Protein AF-H8ZWS4-F1 (afdb_monomer_lite)

Radius of gyration: 19.69 Å; chains: 1; bounding box: 41×41×50 Å

pLDDT: mean 82.97, std 12.97, range [51.06, 94.19]

Sequence (80 aa):
RRLSRDPQIGEKIINSIAPSIYGHEEVKTALALALFGGQPKEVSKPASAGEKRQTVAHRIRGDINLLILGDPGTAKSQFL

InterPro domains:
  IPR001208 MCM domain [PF00493] (2-80)
  IPR001208 MCM domain [PS50051] (9-80)
  IPR027417 P-loop containing nucleoside triphosphate hydrolase [G3DSA:3.40.50.300] (1-80)
  IPR027417 P-loop containing nucleoside triphosphate hydrolase [SSF52540] (9-79)
  IPR031327 Mini-chromosome maintenance protein [PTHR11630] (2-80)

Structure (mmCIF, N/CA/C/O backbone):
data_A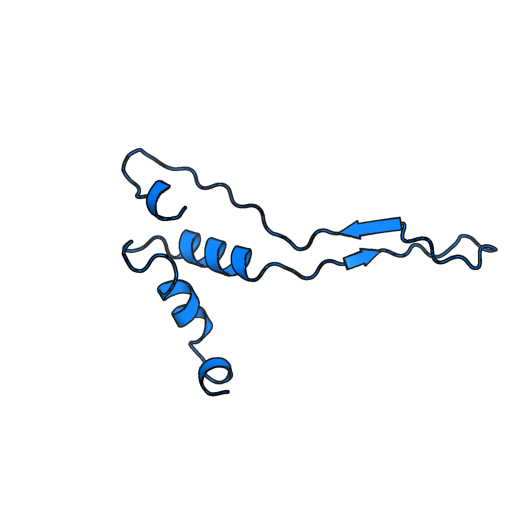F-H8ZWS4-F1
#
_entry.id   AF-H8ZWS4-F1
#
loop_
_atom_site.group_PDB
_atom_site.id
_atom_site.type_symbol
_atom_site.label_atom_id
_atom_site.label_alt_id
_atom_site.label_comp_id
_atom_site.label_asym_id
_atom_site.label_entity_id
_atom_site.label_seq_id
_atom_site.pdbx_PDB_ins_code
_atom_site.Cartn_x
_atom_site.Cartn_y
_atom_site.Cartn_z
_atom_site.occupancy
_atom_site.B_iso_or_equiv
_atom_site.auth_seq_id
_atom_site.auth_comp_id
_atom_site.auth_asym_id
_atom_site.auth_atom_id
_atom_site.pdbx_PDB_model_num
ATOM 1 N N . ARG A 1 1 ? 4.438 -21.317 5.707 1.00 63.62 1 ARG A N 1
ATOM 2 C CA . ARG A 1 1 ? 3.566 -21.888 4.642 1.00 63.62 1 ARG A CA 1
ATOM 3 C C . ARG A 1 1 ? 2.060 -21.722 4.891 1.00 63.62 1 ARG A C 1
ATOM 5 O O . ARG A 1 1 ? 1.309 -21.911 3.947 1.00 63.62 1 ARG A O 1
ATOM 12 N N . ARG A 1 2 ? 1.596 -21.379 6.107 1.00 83.50 2 ARG A N 1
ATOM 13 C CA . ARG A 1 2 ? 0.162 -21.150 6.378 1.00 83.50 2 ARG A CA 1
ATOM 14 C C . ARG A 1 2 ? -0.374 -19.890 5.680 1.00 83.50 2 ARG A C 1
ATOM 16 O O . ARG A 1 2 ? -1.359 -19.983 4.971 1.00 83.50 2 ARG A O 1
ATOM 23 N N . LEU A 1 3 ? 0.338 -18.766 5.802 1.00 83.81 3 LEU A N 1
ATOM 24 C CA . LEU A 1 3 ? -0.047 -17.480 5.198 1.00 83.81 3 LEU A CA 1
ATOM 25 C C . LEU A 1 3 ? -0.052 -17.500 3.661 1.00 83.81 3 LEU A C 1
ATOM 27 O O . LEU A 1 3 ? -0.977 -17.002 3.045 1.00 83.81 3 LEU A O 1
ATOM 31 N N . SER A 1 4 ? 0.929 -18.152 3.031 1.00 87.06 4 SER A N 1
ATOM 32 C CA . SER A 1 4 ? 1.013 -18.256 1.564 1.00 87.06 4 SER A CA 1
ATOM 33 C C . SER A 1 4 ? -0.092 -19.107 0.923 1.00 87.06 4 SER A C 1
ATOM 35 O O . SER A 1 4 ? -0.204 -19.133 -0.294 1.00 87.06 4 SER A O 1
ATOM 37 N N . ARG A 1 5 ? -0.833 -19.886 1.720 1.00 91.25 5 ARG A N 1
ATOM 38 C CA . ARG A 1 5 ? -1.946 -20.739 1.268 1.00 91.25 5 ARG A CA 1
ATOM 39 C C . ARG A 1 5 ? -3.307 -20.139 1.610 1.00 91.25 5 ARG A C 1
ATOM 41 O O . ARG A 1 5 ? -4.327 -20.754 1.326 1.00 91.25 5 ARG A O 1
ATOM 48 N N . ASP A 1 6 ? -3.309 -18.993 2.277 1.00 92.75 6 ASP A N 1
ATOM 49 C CA . ASP A 1 6 ? -4.522 -18.317 2.685 1.00 92.75 6 ASP A CA 1
ATOM 50 C C . ASP A 1 6 ? -5.090 -17.545 1.483 1.00 92.75 6 ASP A C 1
ATOM 52 O O . ASP A 1 6 ? -4.388 -16.687 0.941 1.00 92.75 6 ASP A O 1
ATOM 56 N N . PRO A 1 7 ? -6.328 -17.830 1.042 1.00 92.00 7 PRO A N 1
ATOM 57 C CA . PRO A 1 7 ? -6.925 -17.139 -0.099 1.00 92.00 7 PRO A CA 1
ATOM 58 C C . PRO A 1 7 ? -7.125 -15.638 0.158 1.00 92.00 7 PRO A C 1
ATOM 60 O O . PRO A 1 7 ? -7.181 -14.868 -0.794 1.00 92.00 7 PRO A O 1
ATOM 63 N N . GLN A 1 8 ? -7.171 -15.206 1.423 1.00 93.00 8 GLN A N 1
ATOM 64 C CA . GLN A 1 8 ? -7.348 -13.805 1.815 1.00 93.00 8 GLN A CA 1
ATOM 65 C C . GLN A 1 8 ? -6.035 -13.128 2.230 1.00 93.00 8 GLN A C 1
ATOM 67 O O . GLN A 1 8 ? -6.043 -12.105 2.915 1.00 93.00 8 GLN A O 1
ATOM 72 N N . ILE A 1 9 ? -4.879 -13.688 1.858 1.00 93.19 9 ILE A N 1
ATOM 73 C CA . ILE A 1 9 ? -3.584 -13.139 2.276 1.00 93.19 9 ILE A CA 1
ATOM 74 C C . ILE A 1 9 ? -3.381 -11.688 1.817 1.00 93.19 9 ILE A C 1
ATOM 76 O O . ILE A 1 9 ? -2.834 -10.891 2.575 1.00 93.19 9 ILE A O 1
ATOM 80 N N . GLY A 1 10 ? -3.867 -11.332 0.622 1.00 90.31 10 GLY A N 1
ATOM 81 C CA . GLY A 1 10 ? -3.777 -9.971 0.088 1.00 90.31 10 GLY A CA 1
ATOM 82 C C . GLY A 1 10 ? -4.512 -8.961 0.967 1.00 90.31 10 GLY A C 1
ATOM 83 O O . GLY A 1 10 ? -3.905 -8.006 1.444 1.00 90.31 10 GLY A O 1
ATOM 84 N N . GLU A 1 11 ? -5.785 -9.227 1.269 1.00 91.31 11 GLU A N 1
ATOM 85 C CA . GLU A 1 11 ? -6.596 -8.388 2.162 1.00 91.31 11 GLU A CA 1
ATOM 86 C C . GLU A 1 11 ? -5.988 -8.292 3.562 1.00 91.31 11 GLU A C 1
ATOM 88 O O . GLU A 1 11 ? -5.956 -7.220 4.157 1.00 91.31 11 GLU A O 1
ATOM 93 N N . LYS A 1 12 ? -5.456 -9.396 4.098 1.00 92.19 12 LYS A N 1
ATOM 94 C CA . LYS A 1 12 ? -4.803 -9.397 5.416 1.00 92.19 12 LYS A CA 1
ATOM 95 C C . LYS A 1 12 ? -3.566 -8.510 5.452 1.00 92.19 12 LYS A C 1
ATOM 97 O O . LYS A 1 12 ? -3.340 -7.843 6.458 1.00 92.19 12 LYS A O 1
ATOM 102 N N . ILE A 1 13 ? -2.782 -8.490 4.376 1.00 92.62 13 ILE A N 1
ATOM 103 C CA . ILE A 1 13 ? -1.622 -7.604 4.270 1.00 92.62 13 ILE A CA 1
ATOM 104 C C . ILE A 1 13 ? -2.085 -6.149 4.185 1.00 92.62 13 ILE A C 1
ATOM 106 O O . ILE A 1 13 ? -1.605 -5.331 4.961 1.00 92.62 13 ILE A O 1
ATOM 110 N N . ILE A 1 14 ? -3.052 -5.831 3.323 1.00 92.81 14 ILE A N 1
ATOM 111 C CA . ILE A 1 14 ? -3.579 -4.464 3.163 1.00 92.81 14 ILE A CA 1
ATOM 112 C C . ILE A 1 14 ? -4.135 -3.934 4.492 1.00 92.81 14 ILE A C 1
ATOM 114 O O . ILE A 1 14 ? -3.741 -2.859 4.939 1.00 92.81 14 ILE A O 1
ATOM 118 N N . ASN A 1 15 ? -4.950 -4.733 5.183 1.00 91.12 15 ASN A N 1
ATOM 119 C CA . ASN A 1 15 ? -5.523 -4.384 6.485 1.00 91.12 15 ASN A CA 1
ATOM 120 C C . ASN A 1 15 ? -4.477 -4.240 7.600 1.00 91.12 15 ASN A C 1
ATOM 122 O O . ASN A 1 15 ? -4.738 -3.589 8.611 1.00 91.12 15 ASN A O 1
ATOM 126 N N . SER A 1 16 ? -3.298 -4.847 7.438 1.00 91.31 16 SER A N 1
ATOM 127 C CA . SER A 1 16 ? -2.186 -4.689 8.379 1.00 91.31 16 SER A CA 1
ATOM 128 C C . SER A 1 16 ? -1.392 -3.393 8.177 1.00 91.31 16 SER A C 1
ATOM 130 O O . SER A 1 16 ? -0.628 -3.015 9.064 1.00 91.31 16 SER A O 1
ATOM 132 N N . ILE A 1 17 ? -1.576 -2.691 7.052 1.00 91.00 17 ILE A N 1
ATOM 133 C CA . ILE A 1 17 ? -0.946 -1.393 6.795 1.00 91.00 17 ILE A CA 1
ATOM 134 C C . ILE A 1 17 ? -1.756 -0.286 7.475 1.00 91.00 17 ILE A C 1
ATOM 136 O O . ILE A 1 17 ? -2.945 -0.120 7.208 1.00 91.00 17 ILE A O 1
ATOM 140 N N . ALA A 1 18 ? -1.090 0.490 8.335 1.00 89.56 18 ALA A N 1
ATOM 141 C CA . ALA A 1 18 ? -1.682 1.592 9.100 1.00 89.56 18 ALA A CA 1
ATOM 142 C C . ALA A 1 18 ? -3.025 1.207 9.772 1.00 89.56 18 ALA A C 1
ATOM 144 O O . ALA A 1 18 ? -4.067 1.802 9.478 1.00 89.56 18 ALA A O 1
ATOM 145 N N . PRO A 1 19 ? -3.029 0.209 10.681 1.00 89.19 19 PRO A N 1
ATOM 146 C CA . PRO A 1 19 ? -4.258 -0.332 11.271 1.00 89.19 19 PRO A CA 1
ATOM 147 C C . PRO A 1 19 ? -5.001 0.675 12.164 1.00 89.19 19 PRO A C 1
ATOM 149 O O . PRO A 1 19 ? -6.182 0.497 12.443 1.00 89.19 19 PRO A O 1
ATOM 152 N N . SER A 1 20 ? -4.326 1.738 12.608 1.00 88.06 20 SER A N 1
ATOM 153 C CA . SER A 1 20 ? -4.917 2.846 13.365 1.00 88.06 20 SER A CA 1
ATOM 154 C C . SER A 1 20 ? -5.782 3.778 12.513 1.00 88.06 20 SER A C 1
ATOM 156 O O . SER A 1 20 ? -6.546 4.566 13.069 1.00 88.06 20 SER A O 1
ATOM 158 N N . ILE A 1 21 ? -5.675 3.712 11.182 1.00 86.69 21 ILE A N 1
ATOM 159 C CA . ILE A 1 21 ? -6.404 4.585 10.264 1.00 86.69 21 ILE A CA 1
ATOM 160 C C . ILE A 1 21 ? -7.568 3.805 9.663 1.00 86.69 21 ILE A C 1
ATOM 162 O O . ILE A 1 21 ? -7.379 2.778 9.009 1.00 86.69 21 ILE A O 1
ATOM 166 N N . TYR A 1 22 ? -8.786 4.291 9.881 1.00 85.88 22 TYR A N 1
ATOM 167 C CA . TYR A 1 22 ? -9.987 3.690 9.311 1.00 85.88 22 TYR A CA 1
ATOM 168 C C . TYR A 1 22 ? -10.148 4.065 7.830 1.00 85.88 22 TYR A C 1
ATOM 170 O O . TYR A 1 22 ? -9.963 5.221 7.450 1.00 85.88 22 TYR A O 1
ATOM 178 N N . GLY A 1 23 ? -10.526 3.089 7.001 1.00 87.88 23 GLY A N 1
ATOM 179 C CA . GLY A 1 23 ? -10.741 3.274 5.566 1.00 87.88 23 GLY A CA 1
ATOM 180 C C . GLY A 1 23 ? -9.452 3.470 4.762 1.00 87.88 23 GLY A C 1
ATOM 18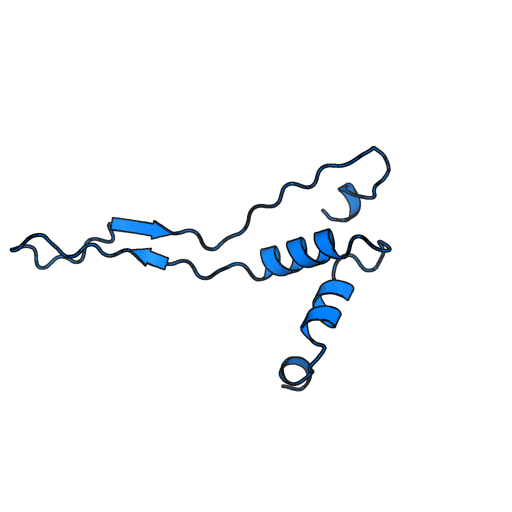1 O O . GLY A 1 23 ? -8.395 2.942 5.112 1.00 87.88 23 GLY A O 1
ATOM 182 N N . HIS A 1 24 ? -9.562 4.234 3.666 1.00 89.50 24 HIS A N 1
ATOM 183 C CA . HIS A 1 24 ? -8.484 4.490 2.699 1.00 89.50 24 HIS A CA 1
ATOM 184 C C . HIS A 1 24 ? -7.839 3.211 2.130 1.00 89.50 24 HIS A C 1
ATOM 186 O O . HIS A 1 24 ? -6.620 3.140 1.962 1.00 89.50 24 HIS A O 1
ATOM 192 N N . GLU A 1 25 ? -8.661 2.212 1.798 1.00 90.44 25 GLU A N 1
ATOM 193 C CA . GLU A 1 25 ? -8.207 0.908 1.290 1.00 90.44 25 GLU A CA 1
ATOM 194 C C . GLU A 1 25 ? -7.305 1.028 0.055 1.00 90.44 25 GLU A C 1
ATOM 196 O O . GLU A 1 25 ? -6.313 0.313 -0.072 1.00 90.44 25 GLU A O 1
ATOM 201 N N . GLU A 1 26 ? -7.581 1.991 -0.823 1.00 90.19 26 GLU A N 1
ATOM 202 C CA . GLU A 1 26 ? -6.768 2.264 -2.012 1.00 90.19 26 GLU A CA 1
ATOM 203 C C . GLU A 1 26 ? -5.361 2.759 -1.648 1.00 90.19 26 GLU A C 1
ATOM 205 O O . GLU A 1 26 ? -4.372 2.303 -2.223 1.00 90.19 26 GLU A O 1
ATOM 210 N N . VAL A 1 27 ? -5.249 3.636 -0.644 1.00 92.06 27 VAL A N 1
ATOM 211 C CA . VAL A 1 27 ? -3.962 4.161 -0.159 1.00 92.06 27 VAL A CA 1
ATOM 212 C C . VAL A 1 27 ? -3.165 3.053 0.526 1.00 92.06 27 VAL A C 1
ATOM 214 O O . VAL A 1 27 ? -1.977 2.890 0.253 1.00 92.06 27 VAL A O 1
ATOM 217 N N . LYS A 1 28 ? -3.818 2.246 1.370 1.00 93.00 28 LYS A N 1
ATOM 218 C CA . LYS A 1 28 ? -3.192 1.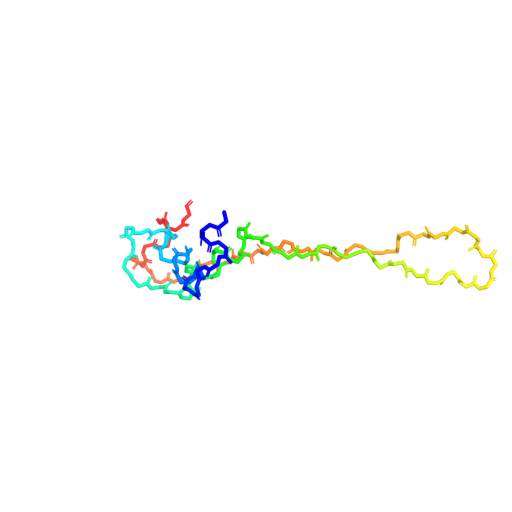090 2.031 1.00 93.00 28 LYS A CA 1
ATOM 219 C C . LYS A 1 28 ? -2.729 0.042 1.026 1.00 93.00 28 LYS A C 1
ATOM 221 O O . LYS A 1 28 ? -1.631 -0.493 1.162 1.00 93.00 28 LYS A O 1
ATOM 226 N N . THR A 1 29 ? -3.523 -0.208 -0.014 1.00 93.69 29 THR A N 1
ATOM 227 C CA . THR A 1 29 ? -3.152 -1.107 -1.112 1.00 93.69 29 THR A CA 1
ATOM 228 C C . THR A 1 29 ? -1.946 -0.572 -1.872 1.00 93.69 29 THR A C 1
ATOM 230 O O . THR A 1 29 ? -0.991 -1.314 -2.094 1.00 93.69 29 THR A O 1
ATOM 233 N N . ALA A 1 30 ? -1.941 0.716 -2.224 1.00 93.31 30 ALA A N 1
ATOM 234 C CA . ALA A 1 30 ? -0.807 1.345 -2.892 1.00 93.31 30 ALA A CA 1
ATOM 235 C C . ALA A 1 30 ? 0.473 1.239 -2.048 1.00 93.31 30 ALA A C 1
ATOM 237 O O . ALA A 1 30 ? 1.506 0.817 -2.564 1.00 93.31 30 ALA A O 1
ATOM 238 N N . LEU A 1 31 ? 0.396 1.540 -0.746 1.00 93.38 31 LEU A N 1
ATOM 239 C CA . LEU A 1 31 ? 1.512 1.394 0.195 1.00 93.38 31 LEU A CA 1
ATOM 240 C C . LEU A 1 31 ? 2.010 -0.051 0.279 1.00 93.38 31 LEU A C 1
ATOM 242 O O . LEU A 1 31 ? 3.214 -0.284 0.193 1.00 93.38 31 LEU A O 1
ATOM 246 N N . ALA A 1 32 ? 1.104 -1.027 0.384 1.00 93.81 32 ALA A N 1
ATOM 247 C CA . ALA A 1 32 ? 1.475 -2.438 0.400 1.00 93.81 32 ALA A CA 1
ATOM 248 C C . ALA A 1 32 ? 2.229 -2.828 -0.883 1.00 93.81 32 ALA A C 1
ATOM 250 O O . ALA A 1 32 ? 3.288 -3.448 -0.814 1.00 93.81 32 ALA A O 1
ATOM 251 N N . LEU A 1 33 ? 1.734 -2.409 -2.052 1.00 93.12 33 LEU A N 1
ATOM 252 C CA . LEU A 1 33 ? 2.391 -2.657 -3.338 1.00 93.12 33 LEU A CA 1
ATOM 253 C C . LEU A 1 33 ? 3.753 -1.964 -3.441 1.00 93.12 33 LEU A C 1
ATOM 255 O O . LEU A 1 33 ? 4.692 -2.559 -3.964 1.00 93.12 33 LEU A O 1
ATOM 259 N N . ALA A 1 34 ? 3.889 -0.743 -2.922 1.00 93.38 34 ALA A N 1
ATOM 260 C CA . ALA A 1 34 ? 5.167 -0.041 -2.903 1.00 93.38 34 ALA A CA 1
ATOM 261 C C . ALA A 1 34 ? 6.206 -0.733 -2.009 1.00 93.38 34 ALA A C 1
ATOM 263 O O . ALA A 1 34 ? 7.378 -0.771 -2.377 1.00 93.38 34 ALA A O 1
ATOM 264 N N . LEU A 1 35 ? 5.783 -1.341 -0.893 1.00 91.81 35 LEU A N 1
ATOM 265 C CA . LEU A 1 35 ? 6.656 -2.149 -0.033 1.00 91.81 35 LEU A CA 1
ATOM 266 C C . LEU A 1 35 ? 7.116 -3.449 -0.708 1.00 91.81 35 LEU A C 1
ATOM 268 O O . LEU A 1 35 ? 8.258 -3.860 -0.513 1.00 91.81 35 LEU A O 1
ATOM 272 N N . PHE A 1 36 ? 6.256 -4.099 -1.501 1.00 91.50 36 PHE A N 1
ATOM 273 C CA . PHE A 1 36 ? 6.656 -5.277 -2.283 1.00 91.50 36 PHE A CA 1
ATOM 274 C C . PHE A 1 36 ? 7.556 -4.916 -3.466 1.00 91.50 36 PHE A C 1
ATOM 276 O O . PHE A 1 36 ? 8.487 -5.658 -3.784 1.00 91.50 36 PHE A O 1
ATOM 283 N N . GLY A 1 37 ? 7.277 -3.783 -4.111 1.00 92.06 37 GLY A N 1
ATOM 284 C CA . GLY A 1 37 ? 7.944 -3.361 -5.331 1.00 92.06 37 GLY A CA 1
ATOM 285 C C . GLY A 1 37 ? 7.652 -4.277 -6.524 1.00 92.06 37 GLY A C 1
ATOM 286 O O . GLY A 1 37 ? 6.952 -5.287 -6.454 1.00 92.06 37 GLY A O 1
ATOM 287 N N . GLY A 1 38 ? 8.196 -3.891 -7.667 1.00 91.44 38 GLY A N 1
ATOM 288 C CA . GLY A 1 38 ? 8.165 -4.633 -8.917 1.00 91.44 38 GLY A CA 1
ATOM 289 C C . GLY A 1 38 ? 9.525 -5.226 -9.268 1.00 91.44 38 GLY A C 1
ATOM 290 O O . GLY A 1 38 ? 10.565 -4.889 -8.701 1.00 91.44 38 GLY A O 1
ATOM 291 N N . GLN A 1 39 ? 9.527 -6.112 -10.262 1.00 90.56 39 GLN A N 1
ATOM 292 C CA . GLN A 1 39 ? 10.747 -6.747 -10.743 1.00 90.56 39 GLN A CA 1
ATOM 293 C C . GLN A 1 39 ? 11.524 -5.790 -11.668 1.00 90.56 39 GLN A C 1
ATOM 295 O O . GLN A 1 39 ? 11.020 -5.460 -12.748 1.00 90.56 39 GLN A O 1
ATOM 300 N N . PRO A 1 40 ? 12.756 -5.373 -11.313 1.00 87.94 40 PRO A N 1
ATOM 301 C CA . PRO A 1 40 ? 13.599 -4.614 -12.226 1.00 87.94 40 PRO A CA 1
ATOM 302 C C . PRO A 1 40 ? 13.992 -5.490 -13.420 1.00 87.94 40 PRO A C 1
ATOM 304 O O . PRO A 1 40 ? 14.268 -6.682 -13.266 1.00 87.94 40 PRO A O 1
ATOM 307 N N . LYS A 1 41 ? 14.026 -4.901 -14.616 1.00 84.19 41 LYS A N 1
ATOM 308 C CA . LYS A 1 41 ? 14.380 -5.614 -15.852 1.00 84.19 41 LYS A CA 1
ATOM 309 C C . LYS A 1 41 ? 15.566 -4.952 -16.528 1.00 84.19 41 LYS A C 1
ATOM 311 O O . LYS A 1 41 ? 15.587 -3.737 -16.700 1.00 84.19 41 LYS A O 1
ATOM 316 N N . GLU A 1 42 ? 16.530 -5.756 -16.948 1.00 80.44 42 GLU A N 1
ATOM 317 C CA . GLU A 1 42 ? 17.650 -5.297 -17.762 1.00 80.44 42 GLU A CA 1
ATOM 318 C C . GLU A 1 42 ? 17.347 -5.586 -19.228 1.00 80.44 42 GLU A C 1
ATOM 320 O O . GLU A 1 42 ? 17.152 -6.733 -19.631 1.00 80.44 42 GLU A O 1
ATOM 325 N N . VAL A 1 43 ? 17.266 -4.530 -20.033 1.00 75.50 43 VAL A N 1
ATOM 326 C CA . VAL A 1 43 ? 17.069 -4.651 -21.474 1.00 75.50 43 VAL A CA 1
ATOM 327 C C . VAL A 1 43 ? 18.450 -4.757 -22.109 1.00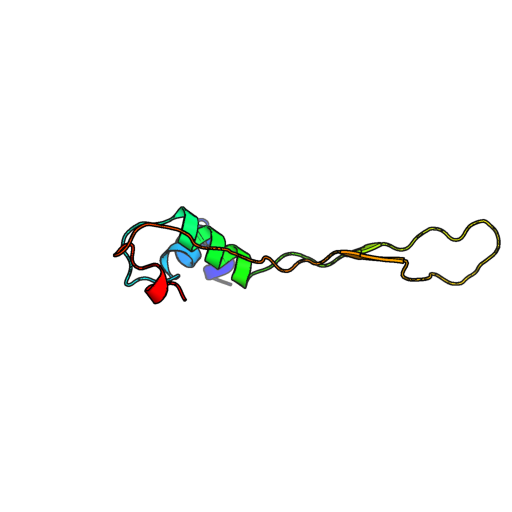 75.50 43 VAL A C 1
ATOM 329 O O . VAL A 1 43 ? 19.191 -3.773 -22.187 1.00 75.50 43 VAL A O 1
ATOM 332 N N . SER A 1 44 ? 18.805 -5.960 -22.558 1.00 68.88 44 SER A N 1
ATOM 333 C CA . SER A 1 44 ? 19.958 -6.152 -23.440 1.00 68.88 44 SER A CA 1
ATOM 334 C C . SER A 1 44 ? 19.528 -5.887 -24.883 1.00 68.88 44 SER A C 1
ATOM 336 O O . SER A 1 44 ? 18.503 -6.395 -25.338 1.00 68.88 44 SER A O 1
ATOM 338 N N . LYS A 1 45 ? 20.275 -5.039 -25.598 1.00 62.41 45 LYS A N 1
ATOM 339 C CA . LYS A 1 45 ? 20.073 -4.857 -27.041 1.00 62.41 45 LYS A CA 1
ATOM 340 C C . LYS A 1 45 ? 20.816 -5.975 -27.781 1.00 62.41 45 LYS A C 1
ATOM 342 O O . LYS A 1 45 ? 21.934 -6.302 -27.376 1.00 62.41 45 LYS A O 1
ATOM 347 N N . PRO A 1 46 ? 20.246 -6.555 -28.853 1.00 57.81 46 PRO A N 1
ATOM 348 C CA . PRO A 1 46 ? 21.031 -7.385 -29.751 1.00 57.81 46 PRO A CA 1
ATOM 349 C C . PRO A 1 46 ? 22.115 -6.501 -30.371 1.00 57.81 46 PRO A C 1
ATOM 351 O O . PRO A 1 46 ? 21.820 -5.431 -30.905 1.00 57.81 46 PRO A O 1
ATOM 354 N N . ALA A 1 47 ? 23.372 -6.921 -30.247 1.00 54.62 47 ALA A N 1
ATOM 355 C CA . ALA A 1 47 ? 24.474 -6.269 -30.928 1.00 54.62 47 ALA A CA 1
ATOM 356 C C . ALA A 1 47 ? 24.190 -6.286 -32.434 1.00 54.62 47 ALA A C 1
ATOM 358 O O . ALA A 1 47 ? 23.967 -7.351 -33.017 1.00 54.62 47 ALA A O 1
ATOM 359 N N . SER A 1 48 ? 24.186 -5.111 -33.062 1.00 53.69 48 SER A N 1
ATOM 360 C CA . SER A 1 48 ? 24.317 -5.005 -34.512 1.00 53.69 48 SER A CA 1
ATOM 361 C C . SER A 1 48 ? 25.475 -5.907 -34.955 1.00 53.69 48 SER A C 1
ATOM 363 O O . SER A 1 48 ? 26.508 -5.953 -34.286 1.00 53.69 48 SER A O 1
ATOM 365 N N . ALA A 1 49 ? 25.255 -6.681 -36.021 1.00 54.59 49 ALA A N 1
ATOM 366 C CA . ALA A 1 49 ? 26.112 -7.778 -36.466 1.00 54.59 49 ALA A CA 1
ATOM 367 C C . ALA A 1 49 ? 27.621 -7.497 -36.284 1.00 54.59 49 ALA A C 1
ATOM 369 O O . ALA A 1 49 ? 28.199 -6.712 -37.029 1.00 54.59 49 ALA A O 1
ATOM 370 N N . GLY A 1 50 ? 28.251 -8.147 -35.295 1.00 58.09 50 GLY A N 1
ATOM 371 C CA . GLY A 1 50 ? 29.708 -8.123 -35.112 1.00 58.09 50 GLY A CA 1
ATOM 372 C C . GLY A 1 50 ? 30.222 -8.028 -33.670 1.00 58.09 50 GLY A C 1
ATOM 373 O O . GLY A 1 50 ? 31.313 -8.525 -33.398 1.00 58.09 50 GLY A O 1
ATOM 374 N N . GLU A 1 51 ? 29.467 -7.473 -32.717 1.00 55.66 51 GLU A N 1
ATOM 375 C CA . GLU A 1 51 ? 29.959 -7.309 -31.336 1.00 55.66 51 GLU A CA 1
ATOM 376 C C . GLU A 1 51 ? 29.504 -8.435 -30.391 1.00 55.66 51 GLU A C 1
ATOM 378 O O . GLU A 1 51 ? 28.359 -8.508 -29.958 1.00 55.66 51 GLU A O 1
ATOM 383 N N . LYS A 1 52 ? 30.443 -9.298 -29.978 1.00 51.44 52 LYS A N 1
ATOM 384 C CA . LYS A 1 52 ? 30.269 -10.323 -28.922 1.00 51.44 52 LYS A CA 1
ATOM 385 C C . LYS A 1 52 ? 30.219 -9.744 -27.492 1.00 51.44 52 LYS A C 1
ATOM 387 O O . LYS A 1 52 ? 30.585 -10.424 -26.535 1.00 51.44 52 LYS A O 1
ATOM 392 N N . ARG A 1 53 ? 29.795 -8.491 -27.312 1.00 53.72 53 ARG A N 1
ATOM 393 C CA . ARG A 1 53 ? 29.592 -7.888 -25.987 1.00 53.72 53 ARG A CA 1
ATOM 394 C C . ARG A 1 53 ? 28.116 -7.587 -25.809 1.00 53.72 53 ARG A C 1
ATOM 396 O O . ARG A 1 53 ? 27.591 -6.654 -26.402 1.00 53.72 53 ARG A O 1
ATOM 403 N N . GLN A 1 54 ? 27.460 -8.377 -24.965 1.00 51.06 54 GLN A N 1
ATOM 404 C CA . GLN A 1 54 ? 26.147 -8.044 -24.428 1.00 51.06 54 GLN A CA 1
ATOM 405 C C . GLN A 1 54 ? 26.309 -6.789 -23.561 1.00 51.06 54 GLN A C 1
ATOM 407 O O . GLN A 1 54 ? 26.673 -6.866 -22.391 1.00 51.06 54 GLN A O 1
ATOM 412 N N . THR A 1 55 ? 26.135 -5.615 -24.159 1.00 55.66 55 THR A N 1
ATOM 413 C CA . THR A 1 55 ? 26.134 -4.351 -23.429 1.00 55.66 55 THR A CA 1
ATOM 414 C C . THR A 1 55 ? 24.748 -4.164 -22.814 1.00 55.66 55 THR A C 1
ATOM 416 O O . THR A 1 55 ? 23.724 -4.200 -23.502 1.00 55.66 55 THR A O 1
ATOM 419 N N . VAL A 1 56 ? 24.693 -4.033 -21.485 1.00 60.28 56 VAL A N 1
ATOM 420 C CA . VAL A 1 56 ? 23.461 -3.697 -20.758 1.00 60.28 56 VAL A CA 1
ATOM 421 C C . VAL A 1 56 ? 23.044 -2.301 -21.216 1.00 60.28 56 VAL A C 1
ATOM 423 O O . VAL A 1 56 ? 23.690 -1.317 -20.868 1.00 60.28 56 VAL A O 1
ATOM 426 N N . ALA A 1 57 ? 22.017 -2.213 -22.063 1.00 65.94 57 ALA A N 1
ATOM 427 C CA . ALA A 1 57 ? 21.663 -0.959 -22.718 1.00 65.94 57 ALA A CA 1
ATOM 428 C C . ALA A 1 57 ? 20.858 -0.051 -21.782 1.00 65.94 57 ALA A C 1
ATOM 430 O O . ALA A 1 57 ? 21.141 1.139 -21.699 1.00 65.94 57 ALA A O 1
ATOM 431 N N . HIS A 1 58 ? 19.870 -0.605 -21.069 1.00 77.56 58 HIS A N 1
ATOM 432 C CA . HIS A 1 58 ? 19.025 0.146 -20.136 1.00 77.56 58 HIS A CA 1
ATOM 433 C C . HIS A 1 58 ? 18.479 -0.746 -19.011 1.00 77.56 58 HIS A C 1
ATOM 435 O O . HIS A 1 58 ? 18.062 -1.880 -19.254 1.00 77.56 58 HIS A O 1
ATOM 441 N N . ARG A 1 59 ? 18.418 -0.206 -17.787 1.00 82.00 59 ARG A N 1
ATOM 442 C CA . ARG A 1 59 ? 17.744 -0.823 -16.635 1.00 82.00 59 ARG A CA 1
ATOM 443 C C . ARG A 1 59 ? 16.378 -0.174 -16.423 1.00 82.00 59 ARG A C 1
ATOM 445 O O . ARG A 1 59 ? 16.287 1.035 -16.233 1.00 82.00 59 ARG A O 1
ATOM 452 N N . ILE A 1 60 ? 15.330 -0.987 -16.410 1.00 86.44 60 ILE A N 1
ATOM 453 C CA . ILE A 1 60 ? 13.970 -0.591 -16.046 1.00 86.44 60 ILE A CA 1
ATOM 454 C C . ILE A 1 60 ? 13.831 -0.741 -14.527 1.00 86.44 60 ILE A C 1
ATOM 456 O O . ILE A 1 60 ? 14.064 -1.823 -13.978 1.00 86.44 60 ILE A O 1
ATOM 460 N N . ARG A 1 61 ? 13.483 0.361 -13.854 1.00 89.12 61 ARG A N 1
ATOM 461 C CA . ARG A 1 61 ? 13.198 0.409 -12.412 1.00 89.12 61 ARG A CA 1
ATOM 462 C C . ARG A 1 61 ? 11.955 -0.419 -12.079 1.00 89.12 61 ARG A C 1
ATOM 464 O O . ARG A 1 61 ? 10.991 -0.414 -12.836 1.00 89.12 61 ARG A O 1
ATOM 471 N N . GLY A 1 62 ? 12.010 -1.138 -10.961 1.00 88.44 62 GLY A N 1
ATOM 472 C CA . GLY A 1 62 ? 10.885 -1.916 -10.432 1.00 88.44 62 GLY A CA 1
ATOM 473 C C . GLY A 1 62 ? 10.249 -1.275 -9.198 1.00 88.44 62 GLY A C 1
ATOM 474 O O . GLY A 1 62 ? 9.159 -1.650 -8.799 1.00 88.44 62 GLY A O 1
ATOM 475 N N . ASP A 1 63 ? 10.910 -0.303 -8.589 1.00 91.00 63 ASP A N 1
ATOM 476 C CA . ASP A 1 63 ? 10.448 0.413 -7.409 1.00 91.00 63 ASP A CA 1
ATOM 477 C C . ASP A 1 63 ? 9.353 1.438 -7.736 1.00 91.00 63 ASP A C 1
ATOM 479 O O . ASP A 1 63 ? 9.354 2.084 -8.787 1.00 91.00 63 ASP A O 1
ATOM 483 N N . ILE A 1 64 ? 8.405 1.57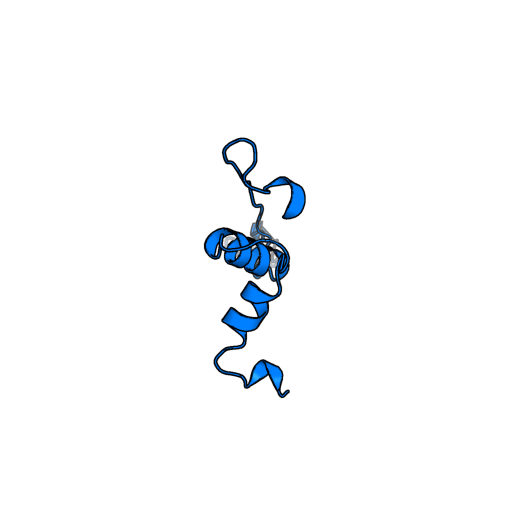2 -6.806 1.00 94.19 64 ILE A N 1
ATOM 484 C CA . ILE A 1 64 ? 7.204 2.394 -6.951 1.00 94.19 64 ILE A CA 1
ATOM 485 C C . ILE A 1 64 ? 7.350 3.617 -6.052 1.00 94.19 64 ILE A C 1
ATOM 487 O O . ILE A 1 64 ? 7.528 3.493 -4.843 1.00 94.19 64 ILE A O 1
ATOM 491 N N . ASN A 1 65 ? 7.240 4.802 -6.649 1.00 93.50 65 ASN A N 1
ATOM 492 C CA . ASN A 1 65 ? 7.194 6.058 -5.911 1.00 93.50 65 ASN A CA 1
ATOM 493 C C . ASN A 1 65 ? 5.729 6.477 -5.747 1.00 93.50 65 ASN A C 1
ATOM 495 O O . ASN A 1 65 ? 5.004 6.554 -6.739 1.00 93.50 65 ASN A O 1
ATOM 499 N N . LEU A 1 66 ? 5.307 6.765 -4.516 1.00 92.38 66 LEU A N 1
ATOM 500 C CA . LEU A 1 66 ? 3.945 7.198 -4.205 1.00 92.38 66 LEU A CA 1
ATOM 501 C C . LEU A 1 66 ? 3.924 8.664 -3.770 1.00 92.38 66 LEU A C 1
ATOM 503 O O . LEU A 1 66 ? 4.774 9.103 -2.999 1.00 92.38 66 LEU A O 1
ATOM 507 N N . LEU A 1 67 ? 2.915 9.397 -4.238 1.00 93.38 67 LEU A N 1
ATOM 508 C CA . LEU A 1 67 ? 2.577 10.741 -3.780 1.00 93.38 67 LEU A CA 1
ATOM 509 C C . LEU A 1 67 ? 1.166 10.699 -3.191 1.00 93.38 67 LEU A C 1
ATOM 511 O O . LEU A 1 67 ? 0.224 10.318 -3.880 1.00 93.38 67 LEU A O 1
ATOM 515 N N . ILE A 1 68 ? 1.026 11.104 -1.929 1.00 90.75 68 ILE A N 1
ATOM 516 C CA . ILE A 1 68 ? -0.264 11.155 -1.235 1.00 90.75 68 ILE A CA 1
ATOM 517 C C . ILE A 1 68 ? -0.668 12.623 -1.085 1.00 90.75 68 ILE A C 1
ATOM 519 O O . ILE A 1 68 ? 0.000 13.394 -0.398 1.00 90.75 68 ILE A O 1
ATOM 523 N N . LEU A 1 69 ? -1.774 13.004 -1.724 1.00 90.19 69 LEU A N 1
ATOM 524 C CA . LEU A 1 69 ? -2.372 14.338 -1.642 1.00 90.19 69 LEU A CA 1
ATOM 525 C C . LEU A 1 69 ? -3.749 14.249 -0.985 1.00 90.19 69 LEU A C 1
ATOM 527 O O . LEU A 1 69 ? -4.419 13.223 -1.063 1.00 90.19 69 LEU A O 1
ATOM 531 N N . GLY A 1 70 ? -4.178 15.327 -0.335 1.00 89.44 70 GLY A N 1
ATOM 532 C CA . GLY A 1 70 ? -5.525 15.418 0.223 1.00 89.44 70 GLY A CA 1
ATOM 533 C C . GLY A 1 70 ? -5.677 16.548 1.231 1.00 89.44 70 GLY A C 1
ATOM 534 O O . GLY A 1 70 ? -4.690 17.142 1.672 1.00 89.44 70 GLY A O 1
ATOM 535 N N . ASP A 1 71 ? -6.912 16.790 1.647 1.00 92.06 71 ASP A N 1
ATOM 536 C CA . ASP A 1 71 ? -7.292 17.939 2.476 1.00 92.06 71 ASP A CA 1
ATOM 537 C C . ASP A 1 71 ? -6.721 17.888 3.904 1.00 92.06 71 ASP A C 1
ATOM 539 O O . ASP A 1 71 ? -6.358 16.810 4.389 1.00 92.06 71 ASP A O 1
ATOM 543 N N . PRO A 1 72 ? -6.590 19.021 4.615 1.00 86.62 72 PRO A N 1
ATOM 544 C CA . PRO A 1 72 ? -6.158 19.026 6.012 1.00 86.62 72 PRO A CA 1
ATOM 545 C C . PRO A 1 72 ? -6.998 18.063 6.871 1.00 86.62 72 PRO A C 1
ATOM 547 O O . PRO A 1 72 ? -8.215 18.014 6.746 1.00 86.62 72 PRO A O 1
ATOM 550 N N . GLY A 1 73 ? -6.350 17.279 7.739 1.00 81.81 73 GLY A N 1
ATOM 551 C CA . GLY A 1 73 ? -7.041 16.339 8.638 1.00 81.81 73 GLY A CA 1
ATOM 552 C C . GLY A 1 73 ? -7.298 14.925 8.092 1.00 81.81 73 GLY A C 1
ATOM 553 O O . GLY A 1 73 ? -7.752 14.076 8.847 1.00 81.81 73 GLY A O 1
ATOM 554 N N . THR A 1 74 ? -6.937 14.607 6.844 1.00 82.38 74 THR A N 1
ATOM 555 C CA . THR A 1 74 ? -7.135 13.260 6.248 1.00 82.38 74 THR A CA 1
ATOM 556 C C . THR A 1 74 ? -6.071 12.214 6.627 1.00 82.38 74 THR A C 1
ATOM 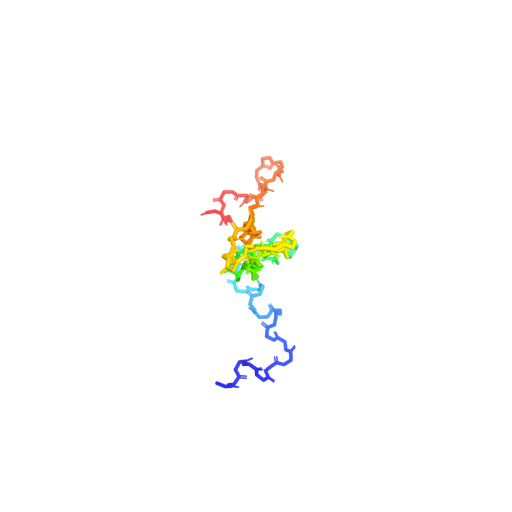558 O O . THR A 1 74 ? -5.732 11.346 5.831 1.00 82.38 74 THR A O 1
ATOM 561 N N . ALA A 1 75 ? -5.473 12.322 7.818 1.00 82.38 75 ALA A N 1
ATOM 562 C CA . ALA A 1 75 ? -4.474 11.385 8.361 1.00 82.38 75 ALA A CA 1
ATOM 563 C C . ALA A 1 75 ? -3.239 11.074 7.474 1.00 82.38 75 ALA A C 1
ATOM 565 O O . ALA A 1 75 ? -2.465 10.183 7.805 1.00 82.38 75 ALA A O 1
ATOM 566 N N . LYS A 1 76 ? -2.985 11.831 6.394 1.00 85.38 76 LYS A N 1
ATOM 567 C CA . LYS A 1 76 ? -1.845 11.633 5.466 1.00 85.38 76 LYS A CA 1
ATOM 568 C C . LYS A 1 76 ? -0.497 11.473 6.172 1.00 85.38 76 LYS A C 1
ATOM 570 O O . LYS A 1 76 ? 0.269 10.588 5.825 1.00 85.38 76 LYS A O 1
ATOM 575 N N . SER A 1 77 ? -0.230 12.298 7.184 1.00 84.00 77 SER A N 1
ATOM 576 C CA . SER A 1 77 ? 1.018 12.259 7.960 1.00 84.00 77 SER A CA 1
ATOM 577 C C . SER A 1 77 ? 1.138 11.061 8.905 1.00 84.00 77 SER A C 1
ATOM 579 O O . SER A 1 77 ? 2.195 10.883 9.482 1.00 84.00 77 SER A O 1
ATOM 581 N N . GLN A 1 78 ? 0.069 10.289 9.118 1.00 82.44 78 GLN A N 1
ATOM 582 C CA . GLN A 1 78 ? 0.094 9.040 9.891 1.00 82.44 78 GLN A CA 1
ATOM 583 C C . GLN A 1 78 ? 0.315 7.810 8.993 1.00 82.44 78 GLN A C 1
ATOM 585 O O . GLN A 1 78 ? 0.576 6.725 9.501 1.00 82.44 78 GLN A O 1
ATOM 590 N N . PHE A 1 79 ? 0.189 7.964 7.667 1.00 80.31 79 PHE A N 1
ATOM 591 C CA . PHE A 1 79 ? 0.540 6.925 6.692 1.00 80.31 79 PHE A CA 1
ATOM 592 C C . PHE A 1 79 ? 2.043 6.888 6.365 1.00 80.31 79 PHE A C 1
ATOM 594 O O . PHE A 1 79 ? 2.493 5.919 5.753 1.00 80.31 79 PHE A O 1
ATOM 601 N N . LEU A 1 80 ? 2.784 7.941 6.727 1.00 76.69 80 LEU A N 1
ATOM 602 C CA . LEU A 1 80 ? 4.226 8.119 6.520 1.00 76.69 80 LEU A CA 1
ATOM 603 C C . LEU A 1 80 ? 4.962 7.989 7.855 1.00 76.69 80 LEU A C 1
ATOM 605 O O . LEU A 1 80 ? 6.079 7.430 7.839 1.00 76.69 80 LEU A O 1
#

Foldseek 3Di:
DVLVPDPCNLVVQLCPQLVVAPDPSVLSSLVSDQVVWADKDFDFDPPDPDDPDRDRPDIRGRHDDDDDDDDPPNCPVSND

Organism: NCBI:txid190325

Secondary structure (DSSP, 8-state):
--GGG-TTHHHHHHHHSSTTS-S-HHHHHHHHHHHH----EEEEPPPSTT-----EEEEEP----------TTSSGGG--